Protein AF-C5CEQ1-F1 (afdb_monomer_lite)

InterPro domains:
  IPR003761 Exonuclease VII, small subunit [PF02609] (49-81)
  IPR03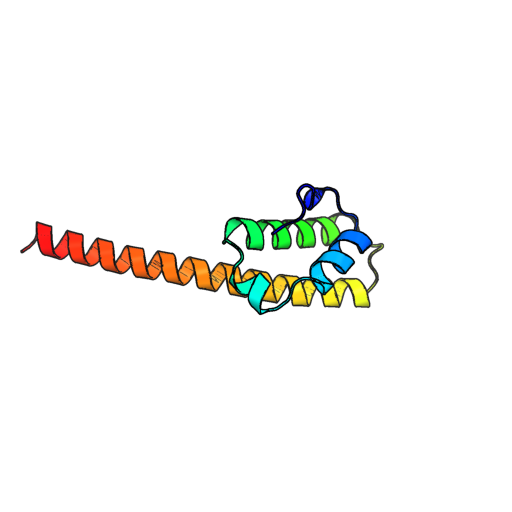7004 Exonuclease VII, small subunit superfamily [G3DSA:1.10.287.1040] (24-94)
  IPR037004 Exonuclease VII, small subunit superfamily [SSF116842] (24-89)

Foldseek 3Di:
DDDPPLLPDALVRNVVVLVVQDPVNLLVDDLVRLVVLLVSLVVNCVVCVPPDDPVSNVVSVVSSVVSVVSNVVNVVVVVVVVVVVVVVVCVVVVD

Radius of gyration: 17.93 Å; chains: 1; bounding box: 44×26×51 Å

pLDDT: mean 93.15, std 6.21, range [57.25, 97.75]

Secondary structure (DSSP, 8-state):
---TTGGG--HHHHHHHHHH--HHHHHHS-HHHHHHHHHHHHHHHHHSTTTS-HHHHHHHHHHHHHHHHHHHHHHHHHHHHHHHHHHHHHHHH--

Organism: Kosmotoga olearia (strain ATCC BAA-1733 / DSM 21960 / TBF 19.5.1) (NCBI:txid521045)

Structure (mmCIF, N/CA/C/O backbone):
data_AF-C5CEQ1-F1
#
_entry.id   AF-C5CEQ1-F1
#
loop_
_atom_site.group_PDB
_atom_site.id
_atom_site.type_symbol
_atom_site.label_atom_id
_atom_site.label_alt_id
_atom_site.label_comp_id
_atom_site.label_asym_id
_atom_site.label_entity_id
_atom_site.label_seq_id
_ato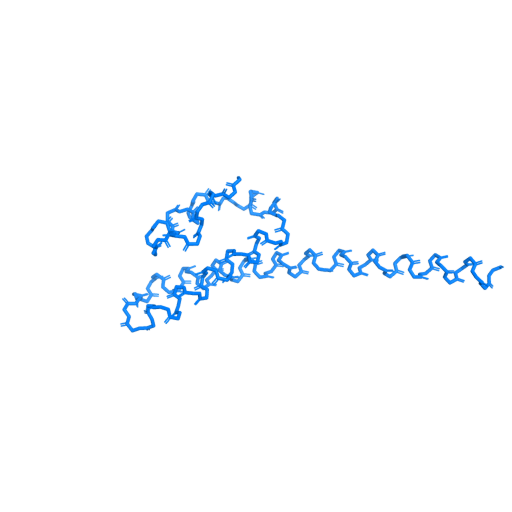m_site.pdbx_PDB_ins_code
_atom_site.Cartn_x
_atom_site.Cartn_y
_atom_site.Cartn_z
_atom_site.occupancy
_atom_site.B_iso_or_equiv
_atom_site.auth_seq_id
_atom_site.auth_comp_id
_atom_site.auth_asym_id
_atom_site.auth_atom_id
_atom_site.pdbx_PDB_model_num
ATOM 1 N N . MET A 1 1 ? -2.448 14.529 -3.920 1.00 66.81 1 MET A N 1
ATOM 2 C CA . MET A 1 1 ? -3.703 13.973 -4.492 1.00 66.81 1 MET A CA 1
ATOM 3 C C . MET A 1 1 ? -3.291 12.868 -5.445 1.00 66.81 1 MET A C 1
ATOM 5 O O . MET A 1 1 ? -2.367 13.119 -6.209 1.00 66.81 1 MET A O 1
ATOM 9 N N . LEU A 1 2 ? -3.883 11.671 -5.365 1.00 83.50 2 LEU A N 1
ATOM 10 C CA . LEU A 1 2 ? -3.504 10.589 -6.280 1.00 83.50 2 LEU A CA 1
ATOM 11 C C . LEU A 1 2 ? -3.808 10.977 -7.743 1.00 83.50 2 LEU A C 1
ATOM 13 O O . LEU A 1 2 ? -4.837 11.619 -7.983 1.00 83.50 2 LEU A O 1
ATOM 17 N N . PRO A 1 3 ? -2.953 10.592 -8.706 1.00 80.75 3 PRO A N 1
ATOM 18 C CA . PRO A 1 3 ? -3.290 10.585 -10.126 1.00 80.75 3 PRO A CA 1
ATOM 19 C C . PRO A 1 3 ? -4.645 9.914 -10.379 1.00 80.75 3 PRO A C 1
ATOM 21 O O . PRO A 1 3 ? -4.959 8.901 -9.752 1.00 80.75 3 PRO A O 1
ATOM 24 N N . GLN A 1 4 ? -5.440 10.469 -11.299 1.00 75.50 4 GLN A N 1
ATOM 25 C CA . GLN A 1 4 ? -6.773 9.935 -11.618 1.00 75.50 4 GLN A CA 1
ATOM 26 C C . GLN A 1 4 ? -6.709 8.511 -12.196 1.00 75.50 4 GLN A C 1
ATOM 28 O O . GLN A 1 4 ? -7.609 7.719 -11.933 1.00 75.50 4 GLN A O 1
ATOM 33 N N . ASP A 1 5 ? -5.596 8.165 -12.850 1.00 85.31 5 ASP A N 1
ATOM 34 C CA . ASP A 1 5 ? -5.427 6.917 -13.600 1.00 85.31 5 ASP A CA 1
ATOM 35 C C . ASP A 1 5 ? -4.283 6.054 -13.037 1.00 85.31 5 ASP A C 1
ATOM 37 O O . ASP A 1 5 ? -3.520 5.443 -13.781 1.00 85.31 5 ASP A O 1
ATOM 41 N N . ILE A 1 6 ? -4.127 5.998 -11.705 1.00 89.94 6 ILE A N 1
ATOM 42 C CA . ILE A 1 6 ? -3.012 5.278 -11.050 1.00 89.94 6 ILE A CA 1
ATOM 43 C C . ILE A 1 6 ? -2.873 3.819 -11.520 1.00 89.94 6 ILE A C 1
ATOM 45 O O . ILE A 1 6 ? -1.769 3.289 -11.629 1.00 89.94 6 ILE A O 1
ATOM 49 N N . ASN A 1 7 ? -4.002 3.182 -11.837 1.00 87.38 7 ASN A N 1
ATOM 50 C CA . ASN A 1 7 ? -4.061 1.798 -12.292 1.00 87.38 7 ASN A CA 1
ATOM 51 C C . ASN A 1 7 ? -3.550 1.629 -13.728 1.00 87.38 7 ASN A C 1
ATOM 53 O O . ASN A 1 7 ? -3.078 0.547 -14.072 1.00 87.38 7 ASN A O 1
ATOM 57 N N . GLU A 1 8 ? -3.597 2.685 -14.539 1.00 89.81 8 GLU A N 1
ATOM 58 C CA . GLU A 1 8 ? -3.146 2.686 -15.933 1.00 89.81 8 GLU A CA 1
ATOM 59 C C . GLU A 1 8 ? -1.649 2.990 -16.069 1.00 89.81 8 GLU A C 1
ATOM 61 O O . GLU A 1 8 ? -1.078 2.774 -17.136 1.00 89.81 8 GLU A O 1
ATOM 66 N N . LEU A 1 9 ? -0.995 3.454 -14.995 1.00 92.38 9 LEU A N 1
ATOM 67 C CA . LEU A 1 9 ? 0.443 3.718 -15.004 1.00 92.38 9 LEU A CA 1
ATOM 68 C C . LEU A 1 9 ? 1.231 2.425 -15.238 1.00 92.38 9 LEU A C 1
ATOM 70 O O . LEU A 1 9 ? 0.980 1.400 -14.598 1.00 92.38 9 LEU A O 1
ATOM 74 N N . ASP A 1 10 ? 2.207 2.482 -16.139 1.00 92.94 10 ASP A N 1
ATOM 75 C CA . ASP A 1 10 ? 3.223 1.442 -16.264 1.00 92.94 10 ASP A CA 1
ATOM 76 C C . ASP A 1 10 ? 4.222 1.518 -15.095 1.00 92.94 10 ASP A C 1
ATOM 78 O O . ASP A 1 10 ? 4.127 2.395 -14.230 1.00 92.94 10 ASP A O 1
ATOM 82 N N . LEU A 1 11 ? 5.179 0.585 -15.048 1.00 93.00 11 LEU A N 1
ATOM 83 C CA . LEU A 1 11 ? 6.195 0.549 -13.993 1.00 93.00 11 LEU A CA 1
ATOM 84 C C . LEU A 1 11 ? 6.886 1.905 -13.836 1.00 93.00 11 LEU A C 1
ATOM 86 O O . LEU A 1 11 ? 6.950 2.438 -12.732 1.00 93.00 11 LEU A O 1
ATOM 90 N N . LYS A 1 12 ? 7.357 2.484 -14.944 1.00 93.50 12 LYS A N 1
ATOM 91 C CA . LYS A 1 12 ? 8.101 3.740 -14.909 1.00 93.50 12 LYS A CA 1
ATOM 92 C C . LYS A 1 12 ? 7.234 4.883 -14.387 1.00 93.50 12 LYS A C 1
ATOM 94 O O . LYS A 1 12 ? 7.650 5.586 -13.476 1.00 93.50 12 LYS A O 1
ATOM 99 N N . GLY A 1 13 ? 6.040 5.074 -14.943 1.00 94.88 13 GLY A N 1
ATOM 100 C CA . GLY A 1 13 ? 5.144 6.152 -14.533 1.00 94.88 13 GLY A CA 1
ATOM 101 C C . GLY A 1 13 ? 4.713 6.021 -13.074 1.00 94.88 13 GLY A C 1
ATOM 102 O O . GLY A 1 13 ? 4.585 7.020 -12.368 1.00 94.88 13 GLY A O 1
ATOM 103 N N . PHE A 1 14 ? 4.532 4.789 -12.600 1.00 95.94 14 PHE A N 1
ATOM 104 C CA . PHE A 1 14 ? 4.206 4.535 -11.206 1.00 95.94 14 PHE A CA 1
ATOM 105 C C . PHE A 1 14 ? 5.390 4.806 -10.269 1.00 95.94 14 PHE A C 1
ATOM 107 O O . PHE A 1 14 ? 5.201 5.445 -9.235 1.00 95.94 14 PHE A O 1
ATOM 114 N N . LYS A 1 15 ? 6.607 4.396 -10.643 1.00 94.75 15 LYS A N 1
ATOM 115 C CA . LYS A 1 15 ? 7.836 4.733 -9.910 1.00 94.75 15 LYS A CA 1
ATOM 116 C C . LYS A 1 15 ? 8.062 6.239 -9.841 1.00 94.75 15 LYS A C 1
ATOM 118 O O . LYS A 1 15 ? 8.195 6.770 -8.745 1.00 94.75 15 LYS A O 1
ATOM 123 N N . ASP A 1 16 ? 7.998 6.926 -10.984 1.00 94.75 16 ASP A N 1
ATOM 124 C CA . ASP A 1 16 ? 8.126 8.385 -11.057 1.00 94.75 16 ASP A CA 1
ATOM 125 C C . ASP A 1 16 ? 7.125 9.049 -10.088 1.00 94.75 16 ASP A C 1
ATOM 127 O O . ASP A 1 16 ? 7.470 9.964 -9.345 1.00 94.75 16 ASP A O 1
ATOM 131 N N . PHE A 1 17 ? 5.879 8.559 -10.037 1.00 95.00 17 PHE A N 1
ATOM 132 C CA . PHE A 1 17 ? 4.890 9.032 -9.069 1.00 95.00 17 PHE A CA 1
ATOM 133 C C . PHE A 1 17 ? 5.310 8.760 -7.616 1.00 95.00 17 PHE A C 1
ATOM 135 O O . PHE A 1 17 ? 5.251 9.674 -6.790 1.00 95.00 17 PHE A O 1
ATOM 142 N N . LEU A 1 18 ? 5.734 7.536 -7.287 1.00 94.31 18 LEU A N 1
ATOM 143 C CA . LEU A 1 18 ? 6.166 7.187 -5.933 1.00 94.31 18 LEU A CA 1
ATOM 144 C C . LEU A 1 18 ? 7.358 8.030 -5.476 1.00 94.31 18 LEU A C 1
ATOM 146 O O . LEU A 1 18 ? 7.403 8.406 -4.310 1.00 94.31 18 LEU A O 1
ATOM 150 N N . GLU A 1 19 ? 8.291 8.379 -6.358 1.00 92.88 19 GLU A N 1
ATOM 151 C CA . GLU A 1 19 ? 9.406 9.280 -6.043 1.00 92.88 19 GLU A CA 1
ATOM 152 C C . GLU A 1 19 ? 8.928 10.693 -5.679 1.00 92.88 19 GLU A C 1
ATOM 154 O O . GLU A 1 19 ? 9.516 11.344 -4.813 1.00 92.88 19 GLU A O 1
ATOM 159 N N . THR A 1 20 ? 7.832 11.167 -6.284 1.00 93.88 20 THR A N 1
ATOM 160 C CA . THR A 1 20 ? 7.241 12.465 -5.913 1.00 93.88 20 THR A CA 1
ATOM 161 C C . THR A 1 20 ? 6.494 12.440 -4.584 1.00 93.88 20 THR A C 1
ATOM 163 O O . THR A 1 20 ? 6.286 13.498 -3.995 1.00 93.88 20 THR A O 1
ATOM 166 N N . LEU A 1 21 ? 6.091 11.259 -4.104 1.00 93.44 21 LEU A N 1
ATOM 167 C CA . LEU A 1 21 ? 5.299 11.120 -2.890 1.00 93.44 21 LEU A CA 1
ATOM 168 C C . LEU A 1 21 ? 6.193 11.251 -1.650 1.00 93.44 21 LEU A C 1
ATOM 170 O O . LEU A 1 21 ? 6.903 10.318 -1.254 1.00 93.44 21 LEU A O 1
ATOM 174 N N . THR A 1 22 ? 6.131 12.421 -1.019 1.00 93.31 22 THR A N 1
ATOM 175 C CA . THR A 1 22 ? 6.866 12.704 0.219 1.00 93.31 22 THR A CA 1
ATOM 176 C C . THR A 1 22 ? 6.271 11.964 1.422 1.00 93.31 22 THR A C 1
ATOM 178 O O . THR A 1 22 ? 5.111 11.551 1.412 1.00 93.31 22 THR A O 1
ATOM 181 N N . GLU A 1 23 ? 7.036 11.830 2.512 1.00 89.88 23 GLU A N 1
ATOM 182 C CA . GLU A 1 23 ? 6.529 11.223 3.754 1.00 89.88 23 GLU A CA 1
ATOM 183 C C . GLU A 1 23 ? 5.310 11.958 4.337 1.00 89.88 23 GLU A C 1
ATOM 185 O O . GLU A 1 23 ? 4.414 11.326 4.900 1.00 89.88 23 GLU A O 1
ATOM 190 N N . GLU A 1 24 ? 5.281 13.292 4.245 1.00 92.12 24 GLU A N 1
ATOM 191 C CA . GLU A 1 24 ? 4.161 14.102 4.739 1.00 92.12 24 GLU A CA 1
ATOM 192 C C . GLU A 1 24 ? 2.900 13.834 3.917 1.00 92.12 24 GLU A C 1
ATOM 194 O O . GLU A 1 24 ? 1.850 13.526 4.478 1.00 92.12 24 GLU A O 1
ATOM 199 N N . GLU A 1 25 ? 3.011 13.849 2.589 1.00 93.56 25 GLU A N 1
ATOM 200 C CA . GLU A 1 25 ? 1.889 13.534 1.701 1.00 93.56 25 GLU A CA 1
ATOM 201 C C . GLU A 1 25 ? 1.416 12.089 1.855 1.00 93.56 25 GLU A C 1
ATOM 203 O O . GLU A 1 25 ? 0.214 11.823 1.795 1.00 93.56 25 GLU A O 1
ATOM 208 N N . MET A 1 26 ? 2.343 11.159 2.100 1.00 92.94 26 MET A N 1
ATOM 209 C CA . MET A 1 26 ? 2.017 9.764 2.360 1.00 92.94 26 MET A CA 1
ATOM 210 C C . MET A 1 26 ? 1.164 9.626 3.627 1.00 92.94 26 MET A C 1
ATOM 212 O O . MET A 1 26 ? 0.140 8.946 3.604 1.00 92.94 26 MET A O 1
ATOM 216 N N . LYS A 1 27 ? 1.512 10.313 4.723 1.00 91.19 27 LYS A N 1
ATOM 217 C CA . LYS A 1 27 ? 0.740 10.271 5.984 1.00 91.19 27 LYS A CA 1
ATOM 218 C C . LYS A 1 27 ? -0.695 10.788 5.821 1.00 91.19 27 LYS A C 1
ATOM 220 O O . LYS A 1 27 ? -1.619 10.244 6.447 1.00 91.19 27 LYS A O 1
ATOM 225 N N . GLU A 1 28 ? -0.889 11.768 4.941 1.00 94.12 28 GLU A N 1
ATOM 226 C CA . GLU A 1 28 ? -2.191 12.366 4.622 1.00 94.12 28 GLU A CA 1
ATOM 227 C C . GLU A 1 28 ? -3.092 11.477 3.743 1.00 94.12 28 GLU A C 1
ATOM 229 O O . GLU A 1 28 ? -4.296 11.729 3.649 1.00 94.12 28 GLU A O 1
ATOM 234 N N . LEU A 1 29 ? -2.568 10.400 3.143 1.00 95.50 29 LEU A N 1
ATOM 235 C CA . LEU A 1 29 ? -3.382 9.469 2.355 1.00 95.50 29 LEU A CA 1
ATOM 236 C C . LEU A 1 29 ? -4.523 8.875 3.187 1.00 95.50 29 LEU A C 1
ATOM 238 O O . LEU A 1 29 ? -4.366 8.513 4.355 1.00 95.50 29 LEU A O 1
ATOM 242 N N . ARG A 1 30 ? -5.694 8.682 2.588 1.00 95.62 30 ARG A N 1
ATOM 243 C CA . ARG A 1 30 ? -6.751 7.857 3.189 1.00 95.62 30 ARG A CA 1
ATOM 244 C C . ARG A 1 30 ? -6.349 6.385 3.125 1.00 95.62 30 ARG A C 1
ATOM 246 O O . ARG A 1 30 ? -5.567 5.980 2.272 1.00 95.62 30 ARG A O 1
ATOM 253 N N . PHE A 1 31 ? -6.941 5.558 3.990 1.00 95.88 31 PHE A N 1
ATOM 254 C CA . PHE A 1 31 ? -6.700 4.108 3.979 1.00 95.88 31 PHE A CA 1
ATOM 255 C C . PHE A 1 31 ? -6.906 3.497 2.584 1.00 95.88 31 PHE A C 1
ATOM 257 O O . PHE A 1 31 ? -6.063 2.746 2.115 1.00 95.88 31 PHE A O 1
ATOM 264 N N . SER A 1 32 ? -7.993 3.865 1.899 1.00 95.50 32 SER A N 1
ATOM 265 C CA . SER A 1 32 ? -8.298 3.373 0.550 1.00 95.50 32 SER A CA 1
ATOM 266 C C . SER A 1 32 ? -7.258 3.781 -0.493 1.00 95.50 32 SER A C 1
ATOM 268 O O . SER A 1 32 ? -7.020 3.040 -1.432 1.00 95.50 32 SER A O 1
ATOM 270 N N . GLU A 1 33 ? -6.653 4.958 -0.339 1.00 96.19 33 GLU A N 1
ATOM 271 C CA . GLU A 1 33 ? -5.628 5.459 -1.256 1.00 96.19 33 GLU A CA 1
ATOM 272 C C . GLU A 1 33 ? -4.307 4.728 -1.035 1.00 96.19 33 GLU A C 1
ATOM 274 O O . GLU A 1 33 ? -3.710 4.255 -1.993 1.00 96.19 33 GLU A O 1
ATOM 279 N N . ALA A 1 34 ? -3.891 4.565 0.223 1.00 96.81 34 ALA A N 1
ATOM 280 C CA . ALA A 1 34 ? -2.709 3.776 0.558 1.00 96.81 34 ALA A CA 1
ATOM 281 C C . ALA A 1 34 ? -2.859 2.312 0.109 1.00 96.81 34 ALA A C 1
ATOM 283 O O . ALA A 1 34 ? -1.932 1.749 -0.463 1.00 96.81 34 ALA A O 1
ATOM 284 N N . MET A 1 35 ? -4.042 1.718 0.302 1.00 97.00 35 MET A N 1
ATOM 285 C CA . MET A 1 35 ? -4.322 0.355 -0.147 1.00 97.00 35 MET A CA 1
ATOM 286 C C . MET A 1 35 ? -4.279 0.228 -1.674 1.00 97.00 35 MET A C 1
ATOM 288 O O . MET A 1 35 ? -3.677 -0.713 -2.173 1.00 97.00 35 MET A O 1
ATOM 292 N N . LEU A 1 36 ? -4.836 1.194 -2.410 1.00 96.81 36 LEU A N 1
ATOM 293 C CA . LEU A 1 36 ? -4.791 1.203 -3.874 1.00 96.81 36 LEU A CA 1
ATOM 294 C C . LEU A 1 36 ? -3.348 1.215 -4.407 1.00 96.81 36 LEU A C 1
ATOM 296 O O . LEU A 1 36 ? -3.038 0.537 -5.380 1.00 96.81 36 LEU A O 1
ATOM 300 N N . LEU A 1 37 ? -2.446 1.953 -3.752 1.00 97.44 37 LEU A N 1
ATOM 301 C CA . LEU A 1 37 ? -1.025 1.950 -4.112 1.00 97.44 37 LEU A CA 1
ATOM 302 C C . LEU A 1 37 ? -0.360 0.593 -3.835 1.00 97.44 37 LEU A C 1
ATOM 304 O O . LEU A 1 37 ? 0.440 0.135 -4.644 1.00 97.44 37 LEU A O 1
ATOM 308 N N . VAL A 1 38 ? -0.708 -0.070 -2.726 1.00 97.38 38 VAL A N 1
ATOM 309 C CA . VAL A 1 38 ? -0.229 -1.431 -2.420 1.00 97.38 38 VAL A CA 1
ATOM 310 C C . VAL A 1 38 ? -0.731 -2.439 -3.454 1.00 97.38 38 VAL A C 1
ATOM 312 O O . VAL A 1 38 ? 0.043 -3.274 -3.916 1.00 97.38 38 VAL A O 1
ATOM 315 N N . GLU A 1 39 ? -2.005 -2.357 -3.838 1.00 96.81 39 GLU A N 1
ATOM 316 C CA . GLU A 1 39 ? -2.589 -3.198 -4.890 1.00 96.81 39 GLU A CA 1
ATOM 317 C C . GLU A 1 39 ? -1.854 -2.990 -6.214 1.00 96.81 39 GLU A C 1
ATOM 319 O O . GLU A 1 39 ? -1.421 -3.960 -6.829 1.00 96.81 39 GLU A O 1
ATOM 324 N N . LYS A 1 40 ? -1.580 -1.734 -6.588 1.00 96.56 40 LYS A N 1
ATOM 325 C CA . LYS A 1 40 ? -0.815 -1.424 -7.797 1.00 96.56 40 LYS A CA 1
ATOM 326 C C . LYS A 1 40 ? 0.608 -1.994 -7.768 1.00 96.56 40 LYS A C 1
ATOM 328 O O . LYS A 1 40 ? 1.075 -2.501 -8.785 1.00 96.56 40 LYS A O 1
ATOM 333 N N . ILE A 1 41 ? 1.289 -1.953 -6.620 1.00 96.44 41 ILE A N 1
ATOM 334 C CA . ILE A 1 41 ? 2.599 -2.605 -6.445 1.00 96.44 41 ILE A CA 1
ATOM 335 C C . ILE A 1 41 ? 2.476 -4.116 -6.670 1.00 96.44 41 ILE A C 1
ATOM 337 O O . ILE A 1 41 ? 3.270 -4.690 -7.413 1.00 96.44 41 ILE A O 1
ATOM 341 N N . SER A 1 42 ? 1.471 -4.757 -6.068 1.00 95.31 42 SER A N 1
ATOM 342 C CA . SER A 1 42 ? 1.219 -6.192 -6.248 1.00 95.31 42 SER A CA 1
ATOM 343 C C . SER A 1 42 ? 0.969 -6.544 -7.716 1.00 95.31 42 SER A C 1
ATOM 345 O O . SER A 1 42 ? 1.552 -7.500 -8.224 1.00 95.31 42 SER A O 1
ATOM 347 N N . ASP A 1 43 ? 0.163 -5.743 -8.415 1.00 95.38 43 ASP A N 1
ATOM 348 C CA . ASP A 1 43 ? -0.141 -5.937 -9.833 1.00 95.38 43 ASP A CA 1
ATOM 349 C C . ASP A 1 43 ? 1.113 -5.817 -10.711 1.00 95.38 43 ASP A C 1
ATOM 351 O O . ASP A 1 43 ? 1.273 -6.569 -11.674 1.00 95.38 43 ASP A O 1
ATOM 355 N N . LEU A 1 44 ? 2.033 -4.902 -10.384 1.00 94.81 44 LEU A N 1
ATOM 356 C CA . LEU A 1 44 ? 3.316 -4.779 -11.084 1.00 94.81 44 LEU A CA 1
ATOM 357 C C . LEU A 1 44 ? 4.188 -6.026 -10.883 1.00 94.81 44 LEU A C 1
ATOM 359 O O . LEU A 1 44 ? 4.725 -6.550 -11.855 1.00 94.81 44 LEU A O 1
ATOM 363 N N . PHE A 1 45 ? 4.268 -6.561 -9.662 1.00 93.12 45 PHE A N 1
ATOM 364 C CA . PHE A 1 45 ? 4.992 -7.811 -9.405 1.00 93.12 45 PHE A CA 1
ATOM 365 C C . PHE A 1 45 ? 4.393 -9.011 -10.141 1.00 93.12 45 PHE A C 1
ATOM 367 O O . PHE A 1 45 ? 5.132 -9.855 -10.650 1.00 93.12 45 PHE A O 1
ATOM 374 N N . ASP A 1 46 ? 3.066 -9.103 -10.208 1.00 92.06 46 ASP A N 1
ATOM 375 C CA . ASP A 1 46 ? 2.403 -10.209 -10.897 1.00 92.06 46 ASP A CA 1
ATOM 376 C C . ASP A 1 46 ? 2.506 -10.096 -12.420 1.00 92.06 46 ASP A C 1
ATOM 378 O O . ASP A 1 46 ? 2.725 -11.106 -13.091 1.00 92.06 46 ASP A O 1
ATOM 382 N N . SER A 1 47 ? 2.395 -8.883 -12.965 1.00 90.88 47 SER A N 1
ATOM 383 C CA . SER A 1 47 ? 2.487 -8.640 -14.410 1.00 90.88 47 SER A CA 1
ATOM 384 C C . SER A 1 47 ? 3.914 -8.714 -14.953 1.00 90.88 47 SER A C 1
ATOM 386 O O . SER A 1 47 ? 4.092 -9.124 -16.097 1.00 90.88 47 SER A O 1
ATOM 388 N N . MET A 1 48 ? 4.924 -8.376 -14.146 1.00 87.88 48 MET A N 1
ATOM 389 C CA . MET A 1 48 ? 6.327 -8.286 -14.573 1.00 87.88 48 MET A CA 1
ATOM 390 C C . MET A 1 48 ? 7.239 -9.326 -13.915 1.00 87.88 48 MET A C 1
ATOM 392 O O . MET A 1 48 ? 8.451 -9.138 -13.875 1.00 87.88 48 MET A O 1
ATOM 396 N N . ARG A 1 49 ? 6.679 -10.424 -13.397 1.00 79.25 49 ARG A N 1
ATOM 397 C CA . ARG A 1 49 ? 7.371 -11.426 -12.562 1.00 79.25 49 ARG A CA 1
ATOM 398 C C . ARG A 1 49 ? 8.782 -11.821 -13.025 1.00 79.25 49 ARG A C 1
ATOM 400 O O . ARG A 1 49 ? 9.656 -11.976 -12.179 1.00 79.25 49 ARG A O 1
ATOM 407 N N . ASP A 1 50 ? 8.988 -11.984 -14.331 1.00 86.19 50 ASP A N 1
ATOM 408 C CA . ASP A 1 50 ? 10.266 -12.418 -14.919 1.00 86.19 50 ASP A CA 1
ATOM 409 C C . ASP A 1 50 ? 11.023 -11.285 -15.649 1.00 86.19 50 ASP A C 1
ATOM 411 O O . ASP A 1 50 ? 12.114 -11.507 -16.174 1.00 86.19 50 ASP A O 1
ATOM 415 N N . GLU A 1 51 ? 10.445 -10.080 -15.704 1.00 91.25 51 GLU A N 1
ATOM 416 C CA . GLU A 1 51 ? 10.944 -8.933 -16.480 1.00 91.25 51 GLU A CA 1
ATOM 417 C C . GLU A 1 51 ? 11.384 -7.756 -15.606 1.00 91.25 51 GLU A C 1
ATOM 419 O O . GLU A 1 51 ? 12.16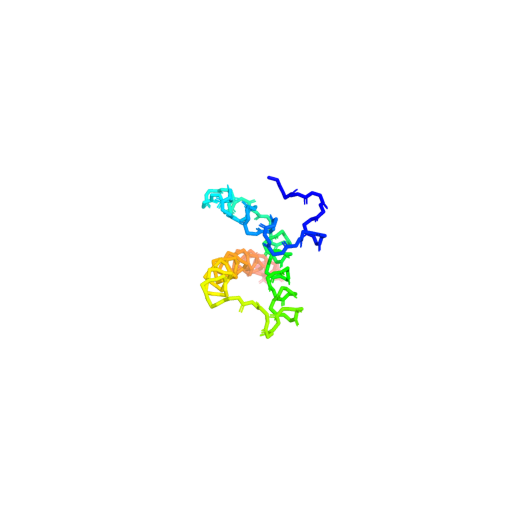8 -6.921 -16.060 1.00 91.25 51 GLU A O 1
ATOM 424 N N . ILE A 1 52 ? 10.887 -7.673 -14.369 1.00 91.44 52 ILE A N 1
ATOM 425 C CA . ILE A 1 52 ? 11.268 -6.615 -13.440 1.00 91.44 52 ILE A CA 1
ATOM 426 C C . ILE A 1 52 ? 12.730 -6.779 -13.020 1.00 91.44 52 ILE A C 1
ATOM 428 O O . ILE A 1 52 ? 13.181 -7.861 -12.634 1.00 91.44 52 ILE A O 1
ATOM 432 N N . ASP A 1 53 ? 13.477 -5.683 -13.106 1.00 94.62 53 ASP A N 1
ATOM 433 C CA . ASP A 1 53 ? 14.832 -5.612 -12.585 1.00 94.62 53 ASP A CA 1
ATOM 434 C C . ASP A 1 53 ? 14.834 -5.704 -11.043 1.00 94.62 53 ASP A C 1
ATOM 436 O O . ASP A 1 53 ? 13.865 -5.367 -10.362 1.00 94.62 53 ASP A O 1
ATOM 440 N N . ILE A 1 54 ? 15.935 -6.200 -10.479 1.00 93.31 54 ILE A N 1
ATOM 441 C CA . ILE A 1 54 ? 16.047 -6.423 -9.040 1.00 93.31 54 ILE A CA 1
ATOM 442 C C . ILE A 1 54 ? 16.096 -5.118 -8.240 1.00 93.31 54 ILE A C 1
ATOM 444 O O . ILE A 1 54 ? 15.591 -5.097 -7.118 1.00 93.31 54 ILE A O 1
ATOM 448 N N . GLU A 1 55 ? 16.680 -4.045 -8.781 1.00 94.06 55 GLU A N 1
ATOM 449 C CA . GLU A 1 55 ? 16.715 -2.743 -8.106 1.00 94.06 55 GLU A CA 1
ATOM 450 C C . GLU A 1 55 ? 15.301 -2.153 -8.045 1.00 94.06 55 GLU A C 1
ATOM 452 O O . GLU A 1 55 ? 14.835 -1.795 -6.961 1.00 94.06 55 GLU A O 1
ATOM 457 N N . ASP A 1 56 ? 14.573 -2.182 -9.165 1.00 94.44 56 ASP A N 1
ATOM 458 C CA . ASP A 1 56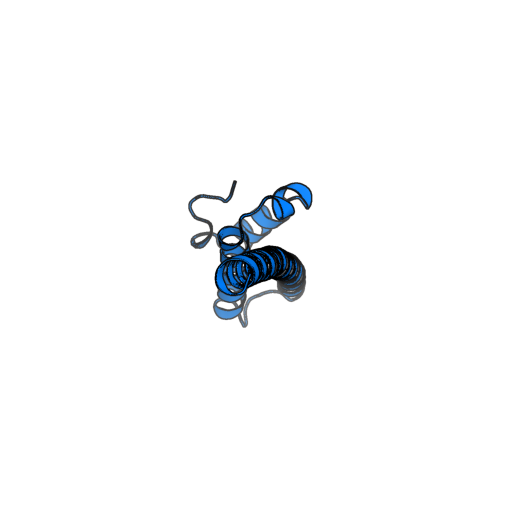 ? 13.162 -1.785 -9.237 1.00 94.44 56 ASP A CA 1
ATOM 459 C C . ASP A 1 56 ? 12.284 -2.596 -8.269 1.00 94.44 56 ASP A C 1
ATOM 461 O O . ASP A 1 56 ? 11.440 -2.044 -7.557 1.00 94.44 56 ASP A O 1
ATOM 465 N N . ALA A 1 57 ? 12.491 -3.914 -8.210 1.00 94.44 57 ALA A N 1
ATOM 466 C CA . ALA A 1 57 ? 11.758 -4.798 -7.312 1.00 94.44 57 ALA A CA 1
ATOM 467 C C . ALA A 1 57 ? 12.004 -4.460 -5.832 1.00 94.44 57 ALA A C 1
ATOM 469 O O . ALA A 1 57 ? 11.065 -4.447 -5.035 1.00 94.44 57 ALA A O 1
ATOM 470 N N . ILE A 1 58 ? 13.253 -4.184 -5.450 1.00 95.69 58 ILE A N 1
ATOM 471 C CA . ILE A 1 58 ? 13.593 -3.803 -4.073 1.00 95.69 58 ILE A CA 1
ATOM 472 C C . ILE A 1 58 ? 12.917 -2.479 -3.709 1.00 95.69 58 ILE A C 1
ATOM 474 O O . ILE A 1 58 ? 12.282 -2.393 -2.658 1.00 95.69 58 ILE A O 1
ATOM 478 N N . GLU A 1 59 ? 12.982 -1.483 -4.590 1.00 94.94 59 GLU A N 1
ATOM 479 C CA . GLU A 1 59 ? 12.395 -0.165 -4.348 1.00 94.94 59 GLU A CA 1
ATOM 480 C C . GLU A 1 59 ? 10.869 -0.235 -4.171 1.00 94.94 59 GLU A C 1
ATOM 482 O O . GLU A 1 59 ? 10.317 0.287 -3.196 1.00 94.94 59 GLU A O 1
ATOM 487 N N . LEU A 1 60 ? 10.169 -0.946 -5.063 1.00 96.12 60 LEU A N 1
ATOM 488 C CA . LEU A 1 60 ? 8.724 -1.159 -4.936 1.00 96.12 60 LEU A CA 1
ATOM 489 C C . LEU A 1 60 ? 8.364 -1.907 -3.651 1.00 96.12 60 LEU A C 1
ATOM 491 O O . LEU A 1 60 ? 7.340 -1.611 -3.031 1.00 96.12 60 LEU A O 1
ATOM 495 N N . TYR A 1 61 ? 9.189 -2.869 -3.238 1.00 95.81 61 TYR A N 1
ATOM 496 C CA . TYR A 1 61 ? 8.964 -3.622 -2.011 1.00 95.81 61 TYR A CA 1
ATOM 497 C C . TYR A 1 61 ? 9.093 -2.735 -0.765 1.00 95.81 61 TYR A C 1
ATOM 499 O O . TYR A 1 61 ? 8.223 -2.774 0.109 1.00 95.81 61 TYR A O 1
ATOM 507 N N . GLU A 1 62 ? 10.136 -1.905 -0.689 1.00 95.94 62 GLU A N 1
ATOM 508 C CA . GLU A 1 62 ? 10.329 -0.946 0.405 1.00 95.94 62 GLU A CA 1
ATOM 509 C C . GLU A 1 62 ? 9.153 0.033 0.492 1.00 95.94 62 GLU A C 1
ATOM 511 O O . GLU A 1 62 ? 8.539 0.176 1.554 1.00 95.94 62 GLU A O 1
ATOM 516 N N . ARG A 1 63 ? 8.745 0.611 -0.644 1.00 95.62 63 ARG A N 1
ATOM 517 C CA . ARG A 1 63 ? 7.570 1.493 -0.711 1.00 95.62 63 ARG A CA 1
ATOM 518 C C . ARG A 1 63 ? 6.275 0.780 -0.323 1.00 95.62 63 ARG A C 1
ATOM 520 O O . ARG A 1 63 ? 5.450 1.335 0.405 1.00 95.62 63 ARG A O 1
ATOM 527 N N . GLY A 1 64 ? 6.094 -0.466 -0.751 1.00 96.75 64 GLY A N 1
ATOM 528 C CA . GLY A 1 64 ? 4.947 -1.289 -0.369 1.00 96.75 64 GLY A CA 1
ATOM 529 C C . GLY A 1 64 ? 4.875 -1.515 1.141 1.00 96.75 64 GLY A C 1
ATOM 530 O O . GLY A 1 64 ? 3.801 -1.412 1.738 1.00 96.75 64 GLY A O 1
ATOM 531 N N . MET A 1 65 ? 6.020 -1.753 1.783 1.00 97.25 65 MET A N 1
ATOM 532 C CA . MET A 1 65 ? 6.109 -1.904 3.235 1.00 97.25 65 MET A CA 1
ATOM 533 C C . MET A 1 65 ? 5.730 -0.619 3.979 1.00 97.25 65 MET A C 1
ATOM 535 O O . MET A 1 65 ? 4.983 -0.687 4.958 1.00 97.25 65 MET A O 1
ATOM 539 N N . GLU A 1 66 ? 6.184 0.547 3.514 1.00 96.38 66 GLU A N 1
ATOM 540 C CA . GLU A 1 66 ? 5.802 1.852 4.077 1.00 96.38 66 GLU A CA 1
ATOM 541 C C . GLU A 1 66 ? 4.283 2.068 4.035 1.00 96.38 66 GLU A C 1
ATOM 543 O O . GLU A 1 66 ? 3.653 2.371 5.055 1.00 96.38 66 GLU A O 1
ATOM 548 N N . LEU A 1 67 ? 3.669 1.821 2.877 1.00 97.44 67 LEU A N 1
ATOM 549 C CA . LEU A 1 67 ? 2.225 1.953 2.685 1.00 97.44 67 LEU A CA 1
ATOM 550 C C . LEU A 1 67 ? 1.430 0.965 3.553 1.00 97.44 67 LEU A C 1
ATOM 552 O O . LEU A 1 67 ? 0.419 1.332 4.156 1.00 97.44 67 LEU A O 1
ATOM 556 N N . LEU A 1 68 ? 1.898 -0.280 3.684 1.00 97.75 68 LEU A N 1
ATOM 557 C CA . LEU A 1 68 ? 1.280 -1.280 4.558 1.00 97.75 68 LEU A CA 1
ATOM 558 C C . LEU A 1 68 ? 1.349 -0.883 6.038 1.00 97.75 68 LEU A C 1
ATOM 560 O O . LEU A 1 68 ? 0.384 -1.097 6.782 1.00 97.75 68 LEU A O 1
ATOM 564 N N . MET A 1 69 ? 2.458 -0.282 6.479 1.00 96.88 69 MET A N 1
ATOM 565 C CA . MET A 1 69 ? 2.563 0.261 7.836 1.00 96.88 69 MET A CA 1
ATOM 566 C C . MET A 1 69 ? 1.544 1.379 8.063 1.00 96.88 69 MET A C 1
ATOM 568 O O . MET A 1 69 ? 0.840 1.352 9.075 1.00 96.88 69 MET A O 1
ATOM 572 N N . LEU A 1 70 ? 1.385 2.287 7.100 1.00 96.38 70 LEU A N 1
ATOM 573 C CA . LEU A 1 70 ? 0.380 3.346 7.162 1.00 96.38 70 LEU A CA 1
ATOM 574 C C . LEU A 1 70 ? -1.053 2.787 7.220 1.00 96.38 70 LEU A C 1
ATOM 576 O O . LEU A 1 70 ? -1.875 3.234 8.028 1.00 96.38 70 LEU A O 1
ATOM 580 N N . CYS A 1 71 ? -1.364 1.778 6.402 1.00 97.44 71 CYS A N 1
ATOM 581 C CA . CYS A 1 71 ? -2.647 1.075 6.447 1.00 97.44 71 CYS A CA 1
ATOM 582 C C . CYS A 1 71 ? -2.912 0.487 7.840 1.00 97.44 71 CYS A C 1
ATOM 584 O O . CYS A 1 71 ? -3.995 0.676 8.404 1.00 97.44 71 CYS A O 1
ATOM 586 N N . ARG A 1 72 ? -1.909 -0.177 8.429 1.00 97.31 72 ARG A N 1
ATOM 587 C CA . ARG A 1 72 ? -1.986 -0.742 9.784 1.00 97.31 72 ARG A CA 1
ATOM 588 C C . ARG A 1 72 ? -2.250 0.334 10.839 1.00 97.31 72 ARG A C 1
ATOM 590 O O . ARG A 1 72 ? -3.094 0.129 11.711 1.00 97.31 72 ARG A O 1
ATOM 597 N N . GLU A 1 73 ? -1.571 1.474 10.763 1.00 96.19 73 GLU A N 1
ATOM 598 C CA . GLU A 1 73 ? -1.767 2.595 11.693 1.00 96.19 73 GLU A CA 1
ATOM 599 C C . GLU A 1 73 ? -3.194 3.148 11.631 1.00 96.19 73 GLU A C 1
ATOM 601 O O . GLU A 1 73 ? -3.844 3.320 12.666 1.00 96.19 73 GLU A O 1
ATOM 606 N N . LYS A 1 74 ? -3.733 3.352 10.425 1.00 95.25 74 LYS A N 1
ATOM 607 C CA . LYS A 1 74 ? -5.110 3.841 10.253 1.00 95.25 74 LYS A CA 1
ATOM 608 C C . LYS A 1 74 ? -6.138 2.839 10.782 1.00 95.25 74 LYS A C 1
ATOM 610 O O . LYS A 1 74 ? -7.108 3.248 11.423 1.00 95.25 74 LYS A O 1
ATOM 615 N N . LEU A 1 75 ? -5.913 1.535 10.599 1.00 96.25 75 LEU A N 1
ATOM 616 C CA . LEU A 1 75 ? -6.763 0.496 11.192 1.00 96.25 75 LEU A CA 1
ATOM 617 C C . LEU A 1 75 ? -6.719 0.511 12.724 1.00 96.25 75 LEU A C 1
ATOM 619 O O . LEU A 1 75 ? -7.768 0.381 13.358 1.00 96.25 75 LEU A O 1
ATOM 623 N N . ALA A 1 76 ? -5.548 0.725 13.327 1.00 96.44 76 ALA A N 1
ATOM 624 C CA . ALA A 1 76 ? -5.416 0.808 14.781 1.00 96.44 76 ALA A CA 1
ATOM 625 C C . ALA A 1 76 ? -6.239 1.971 15.368 1.00 96.44 76 ALA A C 1
ATOM 627 O O . ALA A 1 76 ? -6.916 1.803 16.383 1.00 96.44 76 ALA A O 1
ATOM 628 N N . VAL A 1 77 ? -6.270 3.130 14.698 1.00 95.50 77 VAL A N 1
ATOM 629 C CA . VAL A 1 77 ? -7.115 4.268 15.111 1.00 95.50 77 VAL A CA 1
ATOM 630 C C . VAL A 1 77 ? -8.600 3.888 15.101 1.00 95.50 77 VAL A C 1
ATOM 632 O O . VAL A 1 77 ? -9.330 4.195 16.047 1.00 95.50 77 VAL A O 1
ATOM 635 N N . VAL A 1 78 ? -9.057 3.188 14.058 1.00 95.19 78 VAL A N 1
ATOM 636 C CA . VAL A 1 78 ? -10.451 2.729 13.940 1.00 95.19 78 VAL A CA 1
ATOM 637 C C . VAL A 1 78 ? -10.795 1.719 15.039 1.00 95.19 78 VAL A C 1
ATOM 639 O O . VAL A 1 78 ? -11.855 1.827 15.658 1.00 95.19 78 VAL A O 1
ATOM 642 N N . GLN A 1 79 ? -9.898 0.773 15.325 1.00 95.94 79 GLN A N 1
ATOM 643 C CA . GLN A 1 79 ? -10.072 -0.217 16.393 1.00 95.94 79 GLN A CA 1
ATOM 644 C C . GLN A 1 79 ? -10.179 0.440 17.775 1.00 95.94 79 GLN A C 1
ATOM 646 O O . GLN A 1 79 ? -11.090 0.113 18.536 1.00 95.94 79 GLN A O 1
ATOM 651 N N . ASN A 1 80 ? -9.315 1.414 18.071 1.00 96.62 80 ASN A N 1
ATOM 652 C CA . ASN A 1 80 ? -9.362 2.166 19.326 1.00 96.62 80 ASN A CA 1
ATOM 653 C C . ASN A 1 80 ? -10.678 2.938 19.467 1.00 96.62 80 ASN A C 1
ATOM 655 O O . ASN A 1 80 ? -11.350 2.849 20.494 1.00 96.62 80 ASN A O 1
ATOM 659 N N . LYS A 1 81 ? -11.107 3.626 18.402 1.00 96.44 81 LYS A N 1
ATOM 660 C CA . LYS A 1 81 ? -12.379 4.355 18.398 1.00 96.44 81 LYS A CA 1
ATOM 661 C C . LYS A 1 81 ? -13.577 3.425 18.596 1.00 96.44 81 LYS A C 1
ATOM 663 O O . LYS A 1 81 ? -14.509 3.781 19.314 1.00 96.44 81 LYS A O 1
ATOM 668 N N . LYS A 1 82 ? -13.553 2.229 18.000 1.00 96.94 82 LYS A N 1
ATOM 669 C CA . LYS A 1 82 ? -14.575 1.201 18.236 1.00 96.94 82 LYS A CA 1
ATOM 670 C C . LYS A 1 82 ? -14.610 0.792 19.710 1.00 96.94 82 LYS A C 1
ATOM 672 O O . LYS A 1 82 ? -15.684 0.799 20.300 1.00 96.94 82 LYS A O 1
ATOM 677 N N . ALA A 1 83 ? -13.457 0.493 20.308 1.00 96.88 83 ALA A N 1
ATOM 678 C CA . ALA A 1 83 ? -13.376 0.092 21.711 1.00 96.88 83 ALA A CA 1
ATOM 679 C C . ALA A 1 83 ? -13.928 1.171 22.665 1.00 96.88 83 ALA A C 1
ATOM 681 O O . ALA A 1 83 ? -14.644 0.854 23.614 1.00 96.88 83 ALA A O 1
ATOM 682 N N . GLU A 1 84 ? -13.658 2.451 22.393 1.00 97.19 84 GLU A N 1
ATOM 683 C CA . GLU A 1 84 ? -14.235 3.563 23.159 1.00 97.19 84 GLU A CA 1
ATOM 684 C C . GLU A 1 84 ? -15.761 3.649 23.032 1.00 97.19 84 GLU A C 1
ATOM 686 O O . GLU A 1 84 ? -16.449 3.913 24.020 1.00 97.19 84 GLU A O 1
ATOM 691 N N . ILE A 1 85 ? -16.298 3.448 21.824 1.00 96.81 85 ILE A N 1
ATOM 692 C CA . ILE A 1 85 ? -17.745 3.450 21.575 1.00 96.81 85 ILE A CA 1
ATOM 693 C C . ILE A 1 85 ? -18.409 2.277 22.299 1.00 96.81 85 ILE A C 1
ATOM 695 O O . ILE A 1 85 ? -19.403 2.487 22.992 1.00 96.81 85 ILE A O 1
ATOM 699 N N . ASP A 1 86 ? -17.841 1.075 22.191 1.00 96.19 86 ASP A N 1
ATOM 700 C CA . ASP A 1 86 ? -18.355 -0.126 22.854 1.00 96.19 86 ASP A CA 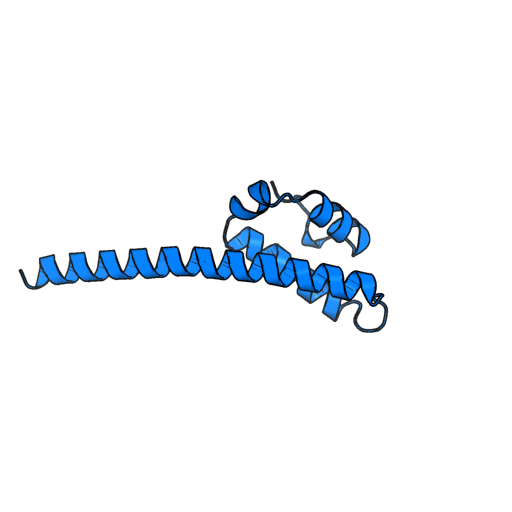1
ATOM 701 C C . ASP A 1 86 ? -18.401 0.064 24.377 1.00 96.19 86 ASP A C 1
ATOM 703 O O . ASP A 1 86 ? -19.403 -0.259 25.016 1.00 96.19 86 ASP A O 1
ATOM 707 N N . LYS A 1 87 ? -17.351 0.664 24.959 1.00 96.69 87 LYS A N 1
ATOM 708 C CA . LYS A 1 87 ? -17.311 0.998 26.387 1.00 96.69 87 LYS A CA 1
ATOM 709 C C . LYS A 1 87 ? -18.419 1.980 26.773 1.00 96.69 87 LYS A C 1
ATOM 711 O O . LYS A 1 87 ? -19.161 1.715 27.711 1.00 96.69 87 LYS A O 1
ATOM 716 N N . LYS A 1 88 ? -18.574 3.082 26.028 1.00 96.25 88 LYS A N 1
ATOM 717 C CA . LYS A 1 88 ? -19.648 4.063 26.273 1.00 96.25 88 LYS A CA 1
ATOM 718 C C . LYS A 1 88 ? -21.031 3.419 26.196 1.00 96.25 88 LYS A C 1
ATOM 720 O O . LYS A 1 88 ? -21.893 3.737 27.005 1.00 96.25 88 LYS A O 1
ATOM 725 N N . TYR A 1 89 ? -21.243 2.525 25.233 1.00 95.75 89 TYR A N 1
ATOM 726 C CA . TYR A 1 89 ? -22.510 1.818 25.077 1.00 95.75 89 TYR A CA 1
ATOM 727 C C . TYR A 1 89 ? -22.793 0.891 26.264 1.00 95.75 89 TYR A C 1
ATOM 729 O O . TYR A 1 89 ? -23.894 0.906 26.807 1.00 95.75 89 TYR A O 1
ATOM 737 N N . HIS A 1 90 ? -21.789 0.130 26.705 1.00 95.19 90 HIS A N 1
ATOM 738 C CA . HIS A 1 90 ? -21.892 -0.722 27.886 1.00 95.19 90 HIS A CA 1
ATOM 739 C C . HIS A 1 90 ? -22.229 0.084 29.150 1.00 95.19 90 HIS A C 1
ATOM 741 O O . HIS A 1 90 ? -23.151 -0.282 29.878 1.00 95.19 90 HIS A O 1
ATOM 747 N N . ASP A 1 91 ? -21.528 1.197 29.379 1.00 96.12 91 ASP A N 1
ATOM 748 C CA . ASP A 1 91 ? -21.729 2.055 30.552 1.00 96.12 91 ASP A CA 1
ATOM 749 C C . ASP A 1 91 ? -23.133 2.693 30.575 1.00 96.12 91 ASP A C 1
ATOM 751 O O . ASP A 1 91 ? -23.689 2.896 31.648 1.00 96.12 91 ASP A O 1
ATOM 755 N N . LEU A 1 92 ? -23.738 2.972 29.411 1.00 95.00 92 LEU A N 1
ATOM 756 C CA . LEU A 1 92 ? -25.109 3.496 29.308 1.00 95.00 92 LEU A CA 1
ATOM 757 C C . LEU A 1 92 ? -26.200 2.431 29.493 1.00 95.00 92 LEU A C 1
ATOM 759 O O . LEU A 1 92 ? -27.305 2.766 29.908 1.00 95.00 92 LEU A O 1
ATOM 763 N N . MET A 1 93 ? -25.926 1.175 29.133 1.00 89.75 93 MET A N 1
ATOM 764 C CA . MET A 1 93 ? -26.907 0.081 29.203 1.00 89.75 93 MET A CA 1
ATOM 765 C C . MET A 1 93 ? -26.920 -0.630 30.560 1.00 89.75 93 MET A C 1
ATOM 767 O O . MET A 1 93 ? -27.939 -1.209 30.930 1.00 89.75 93 MET A O 1
ATOM 771 N N . ASN A 1 94 ? -25.794 -0.603 31.277 1.00 81.12 94 ASN A N 1
ATOM 772 C CA . ASN A 1 94 ? -25.607 -1.278 32.565 1.00 81.12 94 ASN A C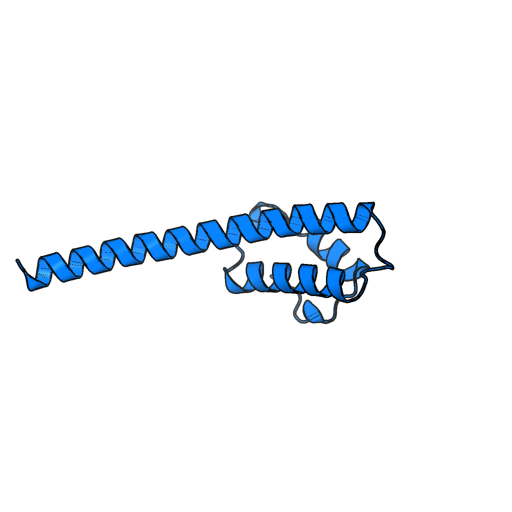A 1
ATOM 773 C C . ASN A 1 94 ? -25.376 -0.300 33.735 1.00 81.12 94 ASN A C 1
ATOM 775 O O . ASN A 1 94 ? -25.050 -0.751 34.837 1.00 81.12 94 ASN A O 1
ATOM 779 N N . GLY A 1 95 ? -25.489 1.007 33.481 1.00 57.25 95 GLY A N 1
ATOM 780 C CA . GLY A 1 95 ? -25.378 2.088 34.466 1.00 57.25 95 GLY A CA 1
ATOM 781 C C . GLY A 1 95 ? -26.718 2.598 34.974 1.00 57.25 95 GLY A C 1
ATOM 782 O O . GLY A 1 95 ? -27.750 2.353 34.311 1.00 57.25 95 GLY A O 1
#

Sequence (95 aa):
MLPQDINELDLKGFKDFLETLTEEEMKELRFSEAMLLVEKISDLFDSMRDEIDIEDAIELYERGMELLMLCREKLAVVQNKKAEIDKKYHDLMNG